Protein AF-A0A929BNL3-F1 (afdb_monomer_lite)

Radius of gyration: 21.35 Å; chains: 1; bounding box: 41×29×55 Å

Secondary structure (DSSP, 8-state):
-HHHHHHHHHHHHHHHHTTS--HHHHHHH-GGGHHHHHHHHHHHHHHHHSPPPPPPHHHHHHHHHHHHHHHTTSPP-PPP-

pLDDT: mean 89.36, std 10.69, range [54.03, 97.06]

Structure (mmCIF, N/CA/C/O backbone):
data_AF-A0A929BNL3-F1
#
_entry.id   AF-A0A929BNL3-F1
#
loop_
_atom_site.group_PDB
_atom_site.id
_atom_site.type_symbol
_atom_site.label_atom_id
_atom_site.label_alt_id
_atom_site.label_comp_id
_atom_site.label_asym_id
_atom_site.label_entity_id
_atom_site.label_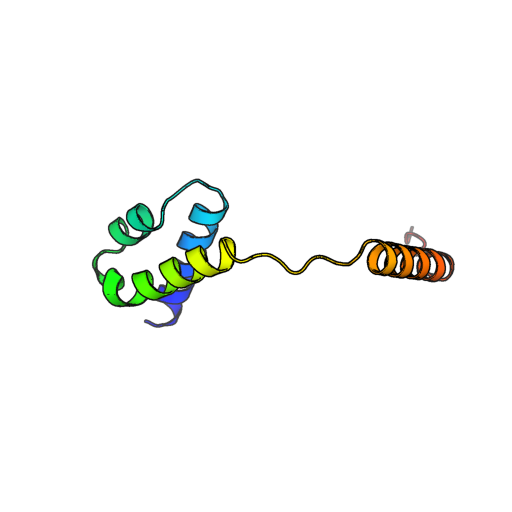seq_id
_atom_site.pdbx_PDB_ins_code
_atom_site.Cartn_x
_atom_site.Cartn_y
_atom_site.Cartn_z
_atom_site.occupancy
_atom_site.B_iso_or_equiv
_atom_site.auth_seq_id
_atom_site.auth_comp_id
_atom_site.auth_asym_id
_atom_site.auth_atom_id
_atom_site.pdbx_PDB_model_num
ATOM 1 N N . MET A 1 1 ? -23.032 -4.597 4.456 1.00 54.03 1 MET A N 1
ATOM 2 C CA . MET A 1 1 ? -22.164 -5.371 5.371 1.00 54.03 1 MET A CA 1
ATOM 3 C C . MET A 1 1 ? -20.810 -5.699 4.738 1.00 54.03 1 MET A C 1
ATOM 5 O O . MET A 1 1 ? -19.819 -5.251 5.278 1.00 54.03 1 MET A O 1
ATOM 9 N N . LEU A 1 2 ? -20.718 -6.378 3.580 1.00 58.38 2 LEU A N 1
ATOM 10 C CA . LEU A 1 2 ? -19.416 -6.622 2.905 1.00 58.38 2 LEU A CA 1
ATOM 11 C C . LEU A 1 2 ? -18.970 -5.476 1.969 1.00 58.38 2 LEU A C 1
ATOM 13 O O . LEU A 1 2 ? -17.785 -5.274 1.732 1.00 58.38 2 LEU A O 1
ATOM 17 N N . GLN A 1 3 ? -19.928 -4.702 1.451 1.00 62.38 3 GLN A N 1
ATOM 18 C CA . GLN A 1 3 ? -19.640 -3.506 0.650 1.00 62.38 3 GLN A CA 1
ATOM 19 C C . GLN A 1 3 ? -19.051 -2.369 1.501 1.00 62.38 3 GLN A C 1
ATOM 21 O O . GLN A 1 3 ? -18.235 -1.601 1.003 1.00 62.38 3 GLN A O 1
ATOM 26 N N . ASP A 1 4 ? -19.406 -2.310 2.787 1.00 84.50 4 ASP A N 1
ATOM 27 C CA . ASP A 1 4 ? -18.956 -1.253 3.698 1.00 84.50 4 ASP A CA 1
ATOM 28 C C . ASP A 1 4 ? -17.485 -1.451 4.086 1.00 84.50 4 ASP A C 1
ATOM 30 O O . ASP A 1 4 ? -16.701 -0.508 4.027 1.00 84.50 4 ASP A O 1
ATOM 34 N N . ILE A 1 5 ? -17.072 -2.691 4.387 1.00 91.31 5 ILE A N 1
ATOM 35 C CA . ILE A 1 5 ? -15.675 -2.977 4.739 1.00 91.31 5 ILE A CA 1
ATOM 36 C C . ILE A 1 5 ? -14.721 -2.774 3.559 1.00 91.31 5 ILE A C 1
ATOM 38 O O . ILE A 1 5 ? -13.623 -2.264 3.754 1.00 91.31 5 ILE A O 1
ATOM 42 N N . ALA A 1 6 ? -15.134 -3.120 2.335 1.00 92.94 6 ALA A N 1
ATOM 43 C CA . ALA A 1 6 ? -14.316 -2.899 1.145 1.00 92.94 6 ALA A CA 1
ATOM 44 C C . ALA A 1 6 ? -14.066 -1.399 0.907 1.00 92.94 6 ALA A C 1
ATOM 46 O O . ALA A 1 6 ? -12.927 -1.001 0.680 1.00 92.94 6 ALA A O 1
ATOM 47 N N . ALA A 1 7 ? -15.106 -0.567 1.035 1.00 94.81 7 ALA A N 1
ATOM 48 C CA . ALA A 1 7 ? -14.985 0.884 0.894 1.00 94.81 7 ALA A CA 1
ATOM 49 C C . ALA A 1 7 ? -14.129 1.515 2.008 1.00 94.81 7 ALA A C 1
ATOM 51 O O . ALA A 1 7 ? -13.321 2.411 1.748 1.00 94.81 7 ALA A O 1
ATOM 52 N N . ILE A 1 8 ? -14.272 1.028 3.246 1.00 95.75 8 ILE A N 1
ATOM 53 C CA . ILE A 1 8 ? -13.439 1.457 4.376 1.00 95.75 8 ILE A CA 1
ATOM 54 C C . ILE A 1 8 ? -11.978 1.072 4.138 1.00 95.75 8 ILE A C 1
ATOM 56 O O . ILE A 1 8 ? -11.098 1.920 4.269 1.00 95.75 8 ILE A O 1
ATOM 60 N N . LEU A 1 9 ? -11.713 -0.173 3.730 1.00 96.06 9 LEU A N 1
ATOM 61 C CA . LEU A 1 9 ? -10.367 -0.642 3.414 1.00 96.06 9 LEU A CA 1
ATOM 62 C C . LEU A 1 9 ? -9.727 0.212 2.319 1.00 96.06 9 LEU A C 1
ATOM 64 O O . LEU A 1 9 ? -8.590 0.640 2.481 1.00 96.06 9 LEU A O 1
ATOM 68 N N . GLU A 1 10 ? -10.446 0.483 1.231 1.00 96.00 10 GLU A N 1
ATOM 69 C CA . GLU A 1 10 ? -9.940 1.305 0.129 1.00 96.00 10 GLU A CA 1
ATOM 70 C C . GLU A 1 10 ? -9.588 2.719 0.604 1.00 96.00 10 GLU A C 1
ATOM 72 O O . GLU A 1 10 ? -8.478 3.193 0.362 1.00 96.00 10 GLU A O 1
ATOM 77 N N . THR A 1 11 ? -10.457 3.331 1.412 1.00 96.06 11 THR A N 1
ATOM 78 C CA . THR A 1 11 ? -10.184 4.631 2.040 1.00 96.06 11 THR A CA 1
ATOM 79 C C . THR A 1 11 ? -8.920 4.583 2.904 1.00 96.06 11 THR A C 1
ATOM 81 O O . THR A 1 11 ? -8.050 5.446 2.781 1.00 96.06 11 THR A O 1
ATOM 84 N N . CYS A 1 12 ? -8.776 3.571 3.765 1.00 96.94 12 CYS A N 1
ATOM 85 C CA . CYS A 1 12 ? -7.592 3.404 4.609 1.00 96.94 12 CYS A CA 1
ATOM 86 C C . CYS A 1 12 ? -6.314 3.245 3.772 1.00 96.94 12 CYS A C 1
ATOM 88 O O . CYS A 1 12 ? -5.310 3.900 4.055 1.00 96.94 12 CYS A O 1
ATOM 90 N N . LEU A 1 13 ? -6.350 2.426 2.717 1.00 96.50 13 LEU A N 1
ATOM 91 C CA . LEU A 1 13 ? -5.210 2.213 1.824 1.00 96.50 13 LEU A CA 1
ATOM 92 C C . LEU A 1 13 ? -4.799 3.504 1.110 1.00 96.50 13 LEU A C 1
ATOM 94 O O . LEU A 1 13 ? -3.614 3.827 1.093 1.00 96.50 13 LEU A O 1
ATOM 98 N N . GLU A 1 14 ? -5.751 4.285 0.597 1.00 96.44 14 GLU A N 1
ATOM 99 C CA . GLU A 1 14 ? -5.459 5.578 -0.030 1.00 96.44 14 GLU A CA 1
ATOM 100 C C . GLU A 1 14 ? -4.781 6.561 0.934 1.00 96.44 14 GLU A C 1
ATOM 102 O O . GLU A 1 14 ? -3.835 7.257 0.553 1.00 96.44 14 GLU A O 1
ATOM 107 N N . GLN A 1 15 ? -5.240 6.632 2.189 1.00 96.31 15 GLN A N 1
ATOM 108 C CA . GLN A 1 15 ? -4.628 7.501 3.200 1.00 96.31 15 GLN A CA 1
ATOM 109 C C . GLN A 1 15 ? -3.216 7.036 3.570 1.00 96.31 15 GLN A C 1
ATOM 111 O O . GLN A 1 15 ? -2.311 7.869 3.668 1.00 96.31 15 GLN A O 1
ATOM 116 N N . ILE A 1 16 ? -3.011 5.724 3.723 1.00 95.12 16 ILE A N 1
ATOM 117 C CA . ILE A 1 16 ? -1.708 5.135 4.053 1.00 95.12 16 ILE A CA 1
ATOM 118 C C . ILE A 1 16 ? -0.712 5.340 2.909 1.00 95.12 16 ILE A C 1
ATOM 120 O O . ILE A 1 16 ? 0.390 5.837 3.135 1.00 95.12 16 ILE A O 1
ATOM 124 N N . THR A 1 17 ? -1.091 5.031 1.666 1.00 92.94 17 THR A N 1
ATOM 125 C CA . THR A 1 17 ? -0.214 5.206 0.497 1.00 92.94 17 THR A CA 1
ATOM 126 C C . THR A 1 17 ? 0.114 6.679 0.241 1.00 92.94 17 THR A C 1
ATOM 128 O O . THR A 1 17 ? 1.201 6.993 -0.243 1.00 92.94 17 THR A O 1
ATOM 131 N N . ALA A 1 18 ? -0.776 7.601 0.615 1.00 94.81 18 ALA A N 1
ATOM 132 C CA . ALA A 1 18 ? -0.501 9.034 0.571 1.00 94.81 18 ALA A CA 1
ATOM 133 C C . ALA A 1 18 ? 0.320 9.566 1.764 1.00 94.81 18 ALA A C 1
ATOM 135 O O . ALA A 1 18 ? 0.591 10.766 1.815 1.00 94.81 18 ALA A O 1
ATOM 136 N N . GLY A 1 19 ? 0.686 8.716 2.731 1.00 94.38 19 GLY A N 1
ATOM 137 C CA . GLY A 1 19 ? 1.424 9.107 3.936 1.00 94.38 19 GLY A CA 1
ATOM 138 C C . GLY A 1 19 ? 0.624 9.982 4.905 1.00 94.38 19 GLY A C 1
ATOM 139 O O . GLY A 1 19 ? 1.215 10.693 5.713 1.00 94.38 19 GLY A O 1
ATOM 140 N N . ARG A 1 20 ? -0.712 9.973 4.804 1.00 97.00 20 ARG A N 1
ATOM 141 C CA . ARG A 1 20 ? -1.623 10.770 5.643 1.00 97.00 20 ARG A CA 1
ATOM 142 C C . ARG A 1 20 ? -2.143 10.012 6.864 1.00 97.00 20 ARG A C 1
ATOM 144 O O . ARG A 1 20 ? -2.712 10.641 7.748 1.00 97.00 20 ARG A O 1
ATOM 151 N N . ALA A 1 21 ? -1.970 8.693 6.892 1.00 96.25 21 ALA A N 1
ATOM 152 C CA . ALA A 1 21 ? -2.344 7.837 8.008 1.00 96.25 21 ALA A CA 1
ATOM 153 C C . ALA A 1 21 ? -1.410 6.625 8.112 1.00 96.25 21 ALA A C 1
ATOM 155 O O . ALA A 1 21 ? -0.774 6.211 7.142 1.00 96.25 21 ALA A O 1
ATOM 156 N N . THR A 1 22 ? -1.371 6.029 9.293 1.00 95.69 22 THR A N 1
ATOM 157 C CA . THR A 1 22 ? -0.749 4.741 9.591 1.00 95.69 22 THR A CA 1
ATOM 158 C C . THR A 1 22 ? -1.810 3.648 9.710 1.00 95.69 22 THR A C 1
ATOM 160 O O . THR A 1 22 ? -2.992 3.921 9.916 1.00 95.69 22 THR A O 1
ATOM 163 N N . VAL A 1 23 ? -1.384 2.381 9.642 1.00 95.25 23 VAL A N 1
ATOM 164 C CA . VAL A 1 23 ? -2.277 1.233 9.881 1.00 95.25 23 VAL A CA 1
ATOM 165 C C . VAL A 1 23 ? -2.987 1.353 11.232 1.00 95.25 23 VAL A C 1
ATOM 167 O O . VAL A 1 23 ? -4.179 1.080 11.310 1.00 95.25 23 VAL A O 1
ATOM 170 N N . GLN A 1 24 ? -2.280 1.789 12.281 1.00 96.50 24 GLN A N 1
ATOM 171 C CA . GLN A 1 24 ? -2.868 1.917 13.614 1.00 96.50 24 GLN A CA 1
ATOM 172 C C . GLN A 1 24 ? -3.946 3.007 13.656 1.00 96.50 24 GLN A C 1
ATOM 174 O O . GLN A 1 24 ? -5.041 2.746 14.137 1.00 96.50 24 GLN A O 1
ATOM 179 N N . GLU A 1 25 ? -3.685 4.181 13.076 1.00 97.06 25 GLU A N 1
ATOM 180 C CA . GLU A 1 25 ? -4.669 5.273 13.018 1.00 97.06 25 GLU A CA 1
ATOM 181 C C . GLU A 1 25 ? -5.927 4.879 12.230 1.00 97.06 25 GLU A C 1
ATOM 183 O O . GLU A 1 25 ? -7.032 5.284 12.584 1.00 97.06 25 GLU A O 1
ATOM 188 N N . CYS A 1 26 ? -5.785 4.057 11.184 1.00 95.94 26 CYS A N 1
ATOM 189 C CA . CYS A 1 26 ? -6.930 3.497 10.470 1.00 95.94 26 CYS A CA 1
ATOM 190 C C . CYS A 1 26 ? -7.744 2.523 11.334 1.00 95.94 26 CYS A C 1
ATOM 192 O O . CYS A 1 26 ? -8.969 2.554 11.284 1.00 95.94 26 CYS A O 1
ATOM 194 N N . LEU A 1 27 ? -7.096 1.675 12.133 1.00 96.31 27 LEU A N 1
ATOM 195 C CA . LEU A 1 27 ? -7.793 0.741 13.026 1.00 96.31 27 LEU A CA 1
ATOM 196 C C . LEU A 1 27 ? -8.510 1.468 14.168 1.00 96.31 27 LEU A C 1
ATOM 198 O O . LEU A 1 27 ? -9.641 1.118 14.499 1.00 96.31 27 LEU A O 1
ATOM 202 N N . ASP A 1 28 ? -7.898 2.522 14.705 1.00 96.81 28 ASP A N 1
ATOM 203 C CA . ASP A 1 28 ? -8.481 3.339 15.771 1.00 96.81 28 ASP A CA 1
ATOM 204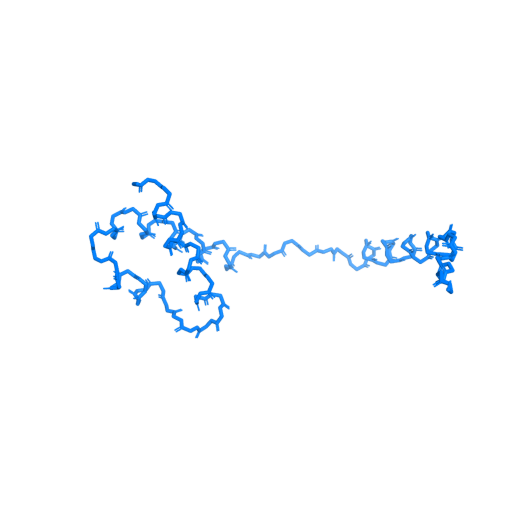 C C . ASP A 1 28 ? -9.739 4.100 15.299 1.00 96.81 28 ASP A C 1
ATOM 206 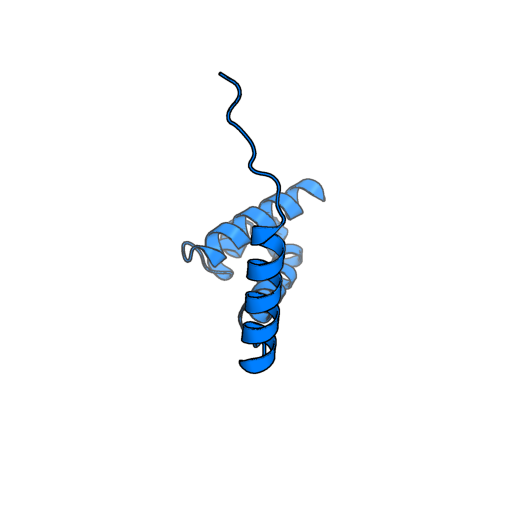O O . ASP A 1 28 ? -10.634 4.373 16.099 1.00 96.81 28 ASP A O 1
ATOM 210 N N . GLN A 1 29 ? -9.845 4.414 13.999 1.00 94.81 29 GLN A N 1
ATOM 211 C CA . GLN A 1 29 ? -11.046 5.019 13.400 1.00 94.81 29 GLN A CA 1
ATOM 212 C C . GLN A 1 29 ? -12.223 4.043 13.262 1.00 94.81 29 GLN A C 1
ATOM 214 O O . GLN A 1 29 ? -13.372 4.485 13.230 1.00 94.81 29 GLN A O 1
ATOM 219 N N . TYR A 1 30 ? -11.958 2.736 13.194 1.00 94.00 30 TYR A N 1
ATOM 220 C CA . TYR A 1 30 ? -12.973 1.701 12.979 1.00 94.00 30 TYR A CA 1
ATOM 221 C C . TYR A 1 30 ? -12.833 0.561 14.005 1.00 94.00 30 TYR A C 1
ATOM 223 O O . TYR A 1 30 ? -12.579 -0.586 13.621 1.00 94.00 30 TYR A O 1
ATOM 231 N N . PRO A 1 31 ? -13.025 0.841 15.312 1.00 92.94 31 PRO A N 1
ATOM 232 C CA . PRO A 1 31 ? -12.783 -0.122 16.390 1.00 92.94 31 PRO A CA 1
ATOM 233 C C . PRO A 1 31 ? -13.648 -1.386 16.274 1.00 92.94 31 PRO A C 1
ATOM 235 O O . PRO A 1 31 ? -13.183 -2.485 16.574 1.00 92.94 31 PRO A O 1
ATOM 238 N N . ASP A 1 32 ? -14.876 -1.252 15.768 1.00 93.56 32 ASP A N 1
ATOM 239 C CA . ASP A 1 32 ? -15.813 -2.369 15.593 1.00 93.56 32 ASP A CA 1
ATOM 240 C C . ASP A 1 32 ? -15.390 -3.345 14.481 1.00 93.56 32 ASP A C 1
ATOM 242 O O . ASP A 1 32 ? -15.866 -4.477 14.431 1.00 93.56 32 ASP A O 1
ATOM 246 N N . LEU A 1 33 ? -14.491 -2.918 13.587 1.00 93.81 33 LEU A N 1
ATOM 247 C CA . LEU A 1 33 ? -14.060 -3.674 12.409 1.00 93.81 33 LEU A CA 1
ATOM 248 C C . LEU A 1 33 ? -12.604 -4.144 12.495 1.00 93.81 33 LEU A C 1
ATOM 250 O O . LEU A 1 33 ? -12.108 -4.744 11.542 1.00 93.81 33 LEU A O 1
ATOM 254 N N . VAL A 1 34 ? -11.913 -3.917 13.618 1.00 94.56 34 VAL A N 1
ATOM 255 C CA . VAL A 1 34 ? -10.483 -4.245 13.788 1.00 94.56 34 VAL A CA 1
ATOM 256 C C . VAL A 1 34 ? -10.180 -5.695 13.423 1.00 94.56 34 VAL A C 1
ATOM 258 O O . VAL A 1 34 ? -9.232 -5.949 12.682 1.00 94.56 34 VAL A O 1
ATOM 261 N N . GLY A 1 35 ? -11.014 -6.637 13.877 1.00 94.44 35 GLY A N 1
ATOM 262 C CA . GLY A 1 35 ? -10.808 -8.065 13.624 1.00 94.44 35 GLY A CA 1
ATOM 263 C C . GLY A 1 35 ? -10.789 -8.440 12.139 1.00 94.44 35 GLY A C 1
ATOM 264 O O . GLY A 1 35 ? -10.098 -9.382 11.756 1.00 94.44 35 GLY A O 1
ATOM 265 N N . GLU A 1 36 ? -11.503 -7.692 11.297 1.00 94.06 36 GLU A N 1
ATOM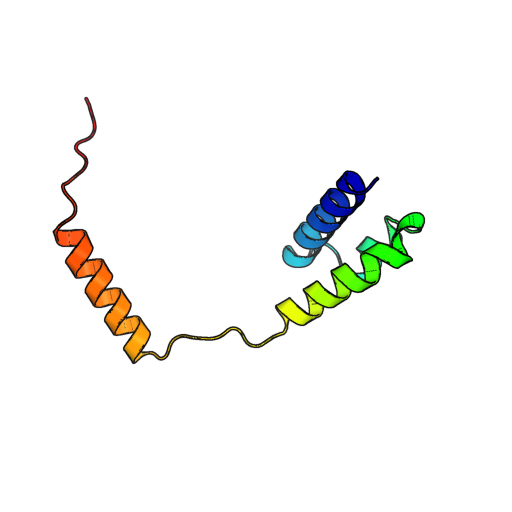 266 C CA . GLU A 1 36 ? -11.549 -7.921 9.851 1.00 94.06 36 GLU A CA 1
ATOM 267 C C . GLU A 1 36 ? -10.569 -7.013 9.083 1.00 94.06 36 GLU A C 1
ATOM 269 O O . GLU A 1 36 ? -9.945 -7.459 8.121 1.00 94.06 36 GLU A O 1
ATOM 274 N N . LEU A 1 37 ? -10.379 -5.759 9.512 1.00 95.44 37 LEU A N 1
ATOM 275 C CA . LEU A 1 37 ? -9.521 -4.776 8.835 1.00 95.44 37 LEU A CA 1
ATOM 276 C C . LEU A 1 37 ? -8.028 -4.991 9.083 1.00 95.44 37 LEU A C 1
ATOM 278 O O . LEU A 1 37 ? -7.229 -4.839 8.157 1.00 95.44 37 LEU A O 1
ATOM 282 N N . GLU A 1 38 ? -7.629 -5.340 10.307 1.00 96.38 38 GLU A N 1
ATOM 283 C CA . GLU A 1 38 ? -6.220 -5.502 10.671 1.00 96.38 38 GLU A CA 1
ATOM 284 C C . GLU A 1 38 ? -5.464 -6.472 9.750 1.00 96.38 38 GLU A C 1
ATOM 286 O O . GLU A 1 38 ? -4.424 -6.072 9.209 1.00 96.38 38 GLU A O 1
ATOM 291 N N . PRO A 1 39 ? -5.938 -7.713 9.503 1.00 96.44 39 PRO A N 1
ATOM 292 C CA . PRO A 1 39 ? -5.208 -8.636 8.639 1.00 96.44 39 PRO A CA 1
ATOM 293 C C . PRO A 1 39 ? -5.062 -8.104 7.207 1.00 96.44 39 PRO A C 1
ATOM 295 O O . PRO A 1 39 ? -4.016 -8.312 6.589 1.00 96.44 39 PRO A O 1
ATOM 298 N N . LEU A 1 40 ? -6.062 -7.381 6.695 1.00 96.25 40 LEU A N 1
ATOM 299 C CA . LEU A 1 40 ? -6.055 -6.814 5.344 1.00 96.25 40 LEU A CA 1
ATOM 300 C C . LEU A 1 40 ? -5.048 -5.662 5.225 1.00 96.25 40 LEU A C 1
ATOM 302 O O . LEU A 1 40 ? -4.212 -5.661 4.318 1.00 96.25 40 LEU A O 1
ATOM 306 N N . LEU A 1 41 ? -5.053 -4.727 6.178 1.00 96.19 41 LEU A N 1
ATOM 307 C CA . LEU A 1 41 ? -4.116 -3.600 6.202 1.00 96.19 41 LEU A CA 1
ATOM 308 C C . LEU A 1 41 ? -2.668 -4.065 6.402 1.00 96.19 41 LEU A C 1
ATOM 310 O O . LEU A 1 41 ? -1.758 -3.601 5.714 1.00 96.19 41 LEU A O 1
ATOM 314 N N . ARG A 1 42 ? -2.444 -5.044 7.285 1.00 95.38 42 ARG A N 1
ATOM 315 C CA . ARG A 1 42 ? -1.117 -5.641 7.505 1.00 95.38 42 ARG A CA 1
ATOM 316 C C . ARG A 1 42 ? -0.626 -6.443 6.300 1.00 95.38 42 ARG A C 1
ATOM 318 O O . ARG A 1 42 ? 0.582 -6.535 6.079 1.00 95.38 42 ARG A O 1
ATOM 325 N N . ALA A 1 43 ? -1.523 -7.060 5.531 1.00 94.38 43 ALA A N 1
ATOM 326 C CA . ALA A 1 43 ? -1.160 -7.714 4.276 1.00 94.38 43 ALA A CA 1
ATOM 327 C C . ALA A 1 43 ? -0.732 -6.683 3.221 1.00 94.38 43 ALA A C 1
ATOM 329 O O . ALA A 1 43 ? 0.299 -6.869 2.575 1.00 94.38 43 ALA A O 1
ATOM 330 N N . ALA A 1 44 ? -1.463 -5.573 3.102 1.00 92.69 44 ALA A N 1
ATOM 331 C CA . ALA A 1 44 ? -1.111 -4.483 2.197 1.00 92.69 44 ALA A CA 1
ATOM 332 C C . ALA A 1 44 ? 0.232 -3.824 2.560 1.00 92.69 44 ALA A C 1
ATOM 334 O O . ALA A 1 44 ? 1.050 -3.568 1.679 1.00 92.69 44 ALA A O 1
ATOM 335 N N . GLU A 1 45 ? 0.505 -3.603 3.849 1.00 90.75 45 GLU A N 1
ATOM 336 C CA . GLU A 1 45 ? 1.794 -3.093 4.336 1.00 90.75 45 GLU A CA 1
ATOM 337 C C . GLU A 1 45 ? 2.957 -4.001 3.907 1.00 90.75 45 GLU A C 1
ATOM 339 O O . GLU A 1 45 ? 3.938 -3.529 3.333 1.00 90.75 45 GLU A O 1
ATOM 344 N N . ARG A 1 46 ? 2.813 -5.322 4.083 1.00 91.12 46 ARG A N 1
ATOM 345 C CA . ARG A 1 46 ? 3.816 -6.296 3.623 1.00 91.12 46 ARG A CA 1
ATOM 346 C C . ARG A 1 46 ? 3.966 -6.308 2.105 1.00 91.12 46 ARG A C 1
ATOM 348 O O . ARG A 1 46 ? 5.081 -6.392 1.613 1.00 91.12 46 ARG A O 1
ATOM 355 N N . ALA A 1 47 ? 2.870 -6.221 1.356 1.00 89.19 47 ALA A N 1
ATOM 356 C CA . ALA A 1 47 ? 2.923 -6.191 -0.104 1.00 89.19 47 ALA A CA 1
ATOM 357 C C . ALA A 1 47 ? 3.653 -4.944 -0.636 1.00 89.19 47 ALA A C 1
ATOM 359 O O . ALA A 1 47 ? 4.319 -5.015 -1.667 1.00 89.19 47 ALA A O 1
ATOM 360 N N . GLN A 1 48 ? 3.564 -3.812 0.070 1.00 85.25 48 GLN A N 1
ATOM 361 C CA . GLN A 1 48 ? 4.268 -2.580 -0.296 1.00 85.25 48 GLN A CA 1
ATOM 362 C C . GLN A 1 48 ? 5.776 -2.639 -0.023 1.00 85.25 48 GLN A C 1
ATOM 364 O O . GLN A 1 48 ? 6.532 -1.968 -0.723 1.00 85.25 48 GLN A O 1
ATOM 369 N N . THR A 1 49 ? 6.221 -3.429 0.958 1.00 85.69 49 THR A N 1
ATOM 370 C CA . THR A 1 49 ? 7.648 -3.585 1.288 1.00 85.69 49 THR A CA 1
ATOM 371 C C . THR A 1 49 ? 8.339 -4.710 0.521 1.00 85.69 49 THR A C 1
ATOM 373 O O . THR A 1 49 ? 9.558 -4.840 0.609 1.00 85.69 49 THR A O 1
ATOM 376 N N . MET A 1 50 ? 7.595 -5.519 -0.238 1.00 87.00 50 MET A N 1
ATOM 377 C CA . MET A 1 50 ? 8.178 -6.537 -1.109 1.00 87.00 50 MET A CA 1
ATOM 378 C C . MET A 1 50 ? 8.960 -5.900 -2.259 1.00 87.00 50 MET A C 1
ATOM 380 O O . MET A 1 50 ? 8.514 -4.927 -2.876 1.00 87.00 50 MET A O 1
ATOM 384 N N . ASP A 1 51 ? 10.100 -6.508 -2.590 1.00 83.06 51 ASP A N 1
ATOM 385 C CA . ASP A 1 51 ? 10.889 -6.123 -3.754 1.00 83.06 51 ASP A CA 1
ATOM 386 C C . ASP A 1 51 ? 10.034 -6.218 -5.016 1.00 83.06 51 ASP A C 1
ATOM 388 O O . ASP A 1 51 ? 9.539 -7.283 -5.401 1.00 83.06 51 ASP A O 1
ATOM 392 N N . ARG A 1 52 ? 9.854 -5.076 -5.680 1.00 82.69 52 ARG A N 1
ATOM 393 C CA . ARG A 1 52 ? 9.145 -5.040 -6.954 1.00 82.69 52 ARG A CA 1
ATOM 394 C C . ARG A 1 52 ? 10.030 -5.669 -8.027 1.00 82.69 52 ARG A C 1
ATOM 396 O O . ARG A 1 52 ? 11.182 -5.252 -8.170 1.00 82.69 52 ARG A O 1
ATOM 403 N N . PRO A 1 53 ? 9.508 -6.621 -8.823 1.00 84.62 53 PRO A N 1
ATOM 404 C CA . PRO A 1 53 ? 10.261 -7.156 -9.943 1.00 84.62 53 PRO A CA 1
ATOM 405 C C . PRO A 1 53 ? 10.622 -6.009 -10.887 1.00 84.62 53 PRO A C 1
ATOM 407 O O . PRO A 1 53 ? 9.758 -5.273 -11.365 1.00 84.62 53 PRO A O 1
ATOM 410 N N . SER A 1 54 ? 11.919 -5.854 -11.130 1.00 88.25 54 SER A N 1
ATOM 411 C CA . SER A 1 54 ? 12.452 -4.867 -12.061 1.00 88.25 54 SER A CA 1
ATOM 412 C C . SER A 1 54 ? 12.813 -5.539 -13.379 1.00 88.25 54 SER A C 1
ATOM 414 O O . SER A 1 54 ? 13.237 -6.696 -13.416 1.00 88.25 54 SER A O 1
ATOM 416 N N . LEU A 1 55 ? 12.653 -4.809 -14.481 1.00 91.19 55 LEU A N 1
ATOM 417 C CA . LEU A 1 55 ? 13.134 -5.262 -15.779 1.00 91.19 55 LEU A CA 1
ATOM 418 C C . LEU A 1 55 ? 14.657 -5.140 -15.832 1.00 91.19 55 LEU A C 1
ATOM 420 O O . LEU A 1 55 ? 15.213 -4.097 -15.485 1.00 91.19 55 LEU A O 1
ATOM 424 N N . ALA A 1 56 ? 15.321 -6.173 -16.355 1.00 94.38 56 ALA A N 1
ATOM 425 C CA . ALA A 1 56 ? 16.724 -6.063 -16.734 1.00 94.38 56 ALA A CA 1
ATOM 426 C C . ALA A 1 56 ? 16.907 -4.904 -17.743 1.00 94.38 56 ALA A C 1
ATOM 428 O O . ALA A 1 56 ? 16.033 -4.716 -18.606 1.00 94.38 56 ALA A O 1
ATOM 429 N N . PRO A 1 57 ? 18.010 -4.135 -17.677 1.00 93.94 57 PRO A N 1
ATOM 430 C CA . PRO A 1 57 ? 18.238 -2.985 -18.555 1.00 93.94 57 PRO A CA 1
ATOM 431 C C . PRO A 1 57 ? 18.069 -3.306 -20.047 1.00 93.94 57 PRO A C 1
ATOM 433 O O . PRO A 1 57 ? 17.454 -2.538 -20.789 1.00 93.94 57 PRO A O 1
ATOM 436 N N . GLU A 1 58 ? 18.522 -4.481 -20.482 1.00 96.12 58 GLU A N 1
ATOM 437 C CA . GLU A 1 58 ? 18.441 -4.947 -21.868 1.00 96.12 58 GLU A CA 1
ATOM 438 C C . GLU A 1 58 ? 16.995 -5.241 -22.286 1.00 96.12 58 GLU A C 1
ATOM 440 O O . GLU A 1 58 ? 16.583 -4.952 -23.413 1.00 96.12 58 GLU A O 1
ATOM 445 N N . ALA A 1 59 ? 16.197 -5.806 -21.375 1.00 95.62 59 ALA A N 1
ATOM 446 C CA . ALA A 1 59 ? 14.781 -6.055 -21.619 1.00 95.62 59 ALA A CA 1
ATOM 447 C C . ALA A 1 59 ? 14.012 -4.735 -21.754 1.00 95.62 59 ALA A C 1
ATOM 449 O O . ALA A 1 59 ? 13.176 -4.610 -22.651 1.00 95.62 59 ALA A O 1
ATOM 450 N N . ARG A 1 60 ? 14.339 -3.742 -20.916 1.00 95.75 60 ARG A N 1
ATOM 451 C CA . ARG A 1 60 ? 13.754 -2.399 -20.977 1.00 95.75 60 ARG A C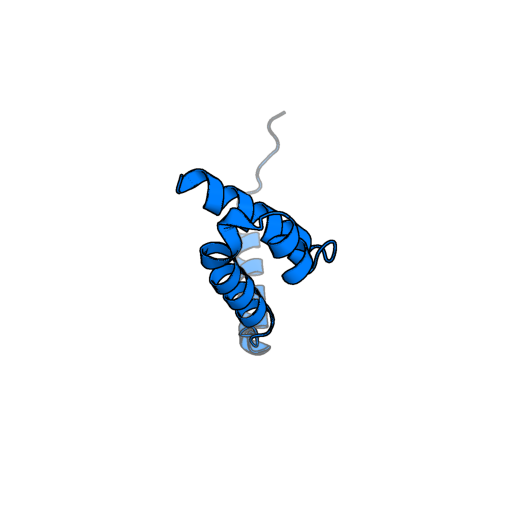A 1
ATOM 452 C C . ARG A 1 60 ? 14.075 -1.702 -22.301 1.00 95.75 60 ARG A C 1
ATOM 454 O O . ARG A 1 60 ? 13.147 -1.263 -22.973 1.00 95.75 60 ARG A O 1
ATOM 461 N N . ALA A 1 61 ? 15.341 -1.696 -22.721 1.00 95.81 61 ALA A N 1
ATOM 462 C CA . ALA A 1 61 ? 15.760 -1.105 -23.995 1.00 95.81 61 ALA A CA 1
ATOM 463 C C . ALA A 1 61 ? 15.066 -1.762 -25.202 1.00 95.81 61 ALA A C 1
ATOM 465 O O . ALA A 1 61 ? 14.625 -1.089 -26.132 1.00 95.81 61 ALA A O 1
ATOM 466 N N . ARG A 1 62 ? 14.900 -3.092 -25.173 1.00 96.56 62 ARG A N 1
ATOM 467 C CA . ARG A 1 62 ? 14.186 -3.819 -26.232 1.00 96.56 62 ARG A CA 1
ATOM 468 C C . ARG A 1 62 ? 12.697 -3.472 -26.286 1.00 96.56 62 ARG A C 1
ATOM 470 O O . ARG A 1 62 ? 12.138 -3.410 -27.379 1.00 96.56 62 ARG A O 1
ATOM 477 N N . ILE A 1 63 ? 12.046 -3.295 -25.136 1.00 96.00 63 ILE A N 1
ATOM 478 C CA . ILE A 1 63 ? 10.642 -2.860 -25.073 1.00 96.00 63 ILE A CA 1
ATOM 479 C C . ILE A 1 63 ? 10.510 -1.445 -25.642 1.00 96.00 63 ILE A C 1
ATOM 481 O O . ILE A 1 63 ? 9.646 -1.214 -26.482 1.00 96.00 63 ILE A O 1
ATOM 485 N N . GLU A 1 64 ? 11.396 -0.535 -25.245 1.00 96.25 64 GLU A N 1
ATOM 486 C CA . GLU A 1 64 ? 11.414 0.849 -25.721 1.00 96.25 64 GLU A CA 1
ATOM 487 C C . GLU A 1 64 ? 11.587 0.936 -27.243 1.00 96.25 64 GLU A C 1
ATOM 489 O O . GLU A 1 64 ? 10.769 1.557 -27.918 1.00 96.25 64 GLU A O 1
ATOM 494 N N . ALA A 1 65 ? 12.565 0.222 -27.809 1.00 95.62 65 ALA A N 1
ATOM 495 C CA . ALA A 1 65 ? 12.779 0.182 -29.256 1.00 95.62 65 ALA A CA 1
ATOM 496 C C . ALA A 1 65 ? 11.543 -0.329 -30.021 1.00 95.62 65 ALA A C 1
ATOM 498 O O . ALA A 1 65 ? 11.190 0.204 -31.072 1.00 95.62 65 ALA A O 1
ATOM 499 N N . ARG A 1 66 ? 10.855 -1.346 -29.482 1.00 95.38 66 ARG A N 1
ATOM 500 C CA . ARG A 1 66 ? 9.615 -1.876 -30.076 1.00 95.38 66 ARG A CA 1
ATOM 501 C C . ARG A 1 66 ? 8.464 -0.877 -29.998 1.00 95.38 66 ARG A C 1
ATOM 503 O O . ARG A 1 66 ? 7.712 -0.771 -30.960 1.00 95.38 66 ARG A O 1
ATOM 510 N N . LEU A 1 67 ? 8.324 -0.166 -28.879 1.00 95.00 67 LEU A N 1
ATOM 511 C CA . LEU A 1 67 ? 7.299 0.866 -28.712 1.00 95.00 67 LEU A CA 1
ATOM 512 C C . LEU A 1 67 ? 7.505 2.018 -29.700 1.00 95.00 67 LEU A C 1
ATOM 514 O O . LEU A 1 67 ? 6.545 2.438 -30.339 1.00 95.00 67 LEU A O 1
ATOM 518 N N . LEU A 1 68 ? 8.747 2.480 -29.875 1.00 94.06 68 LEU A N 1
ATOM 519 C CA . LEU A 1 68 ? 9.080 3.545 -30.826 1.00 94.06 68 LEU A CA 1
ATOM 520 C C . LEU A 1 68 ? 8.806 3.125 -32.277 1.00 94.06 68 LEU A C 1
ATOM 522 O O . LEU A 1 68 ? 8.112 3.839 -32.994 1.00 94.06 68 LEU A O 1
ATOM 526 N N . ALA A 1 69 ? 9.249 1.932 -32.685 1.00 92.56 69 ALA A N 1
ATOM 527 C CA . ALA A 1 69 ? 8.981 1.411 -34.029 1.00 92.56 69 ALA A CA 1
ATOM 528 C C . ALA A 1 69 ? 7.477 1.199 -34.301 1.00 92.56 69 ALA A C 1
ATOM 530 O O . ALA A 1 69 ? 7.001 1.367 -35.424 1.00 92.56 69 ALA A O 1
ATOM 531 N N . ALA A 1 70 ? 6.703 0.826 -33.276 1.00 89.81 70 ALA A N 1
ATOM 532 C CA . ALA A 1 70 ? 5.252 0.735 -33.395 1.00 89.81 70 ALA A CA 1
ATOM 533 C C . ALA A 1 70 ? 4.611 2.122 -33.551 1.00 89.81 70 ALA A C 1
ATOM 535 O O . ALA A 1 70 ? 3.703 2.270 -34.364 1.00 89.81 70 ALA A O 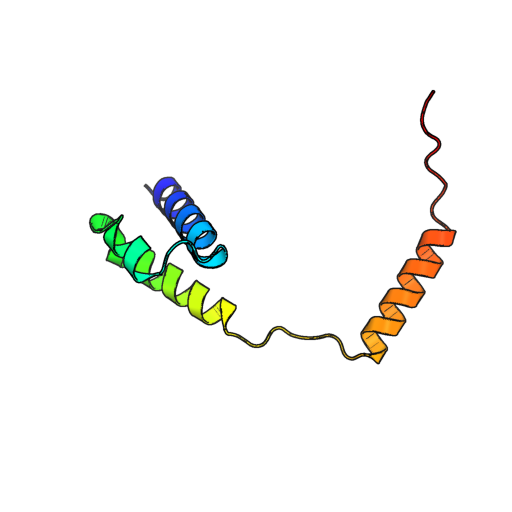1
ATOM 536 N N . ALA A 1 71 ? 5.101 3.131 -32.821 1.00 87.38 71 ALA A N 1
ATOM 537 C CA . ALA A 1 71 ? 4.586 4.498 -32.864 1.00 87.38 71 ALA A CA 1
ATOM 538 C C . ALA A 1 71 ? 4.740 5.157 -34.243 1.00 87.38 71 ALA A C 1
ATOM 540 O O . ALA A 1 71 ? 3.832 5.861 -34.678 1.00 87.38 71 ALA A O 1
ATOM 541 N N . GLU A 1 72 ? 5.828 4.873 -34.962 1.00 83.19 72 GLU A N 1
ATOM 542 C CA . GLU A 1 72 ? 6.028 5.326 -36.350 1.00 83.19 72 GLU A CA 1
ATOM 543 C C . GLU A 1 72 ? 4.944 4.815 -37.314 1.00 83.19 72 GLU A C 1
ATOM 545 O O . GLU A 1 72 ? 4.676 5.439 -38.338 1.00 83.19 72 GLU A O 1
ATOM 550 N N . ASN A 1 73 ? 4.292 3.699 -36.975 1.00 78.25 73 ASN A N 1
ATOM 551 C CA . ASN A 1 73 ? 3.244 3.074 -37.779 1.00 78.25 73 ASN A CA 1
ATOM 552 C C . ASN A 1 73 ? 1.823 3.385 -37.278 1.00 78.25 73 ASN A C 1
ATOM 554 O O . ASN A 1 73 ? 0.854 2.874 -37.844 1.00 78.25 73 ASN A O 1
ATOM 558 N N . ILE A 1 74 ? 1.668 4.206 -36.230 1.00 75.19 74 ILE A N 1
ATOM 559 C CA . ILE A 1 74 ? 0.347 4.649 -35.775 1.00 75.19 74 ILE A CA 1
ATOM 560 C C . ILE A 1 74 ? -0.130 5.755 -36.730 1.00 75.19 74 ILE A C 1
ATOM 562 O O . ILE A 1 74 ? 0.519 6.800 -36.813 1.00 75.19 74 ILE A O 1
ATOM 566 N N . PRO A 1 75 ? -1.252 5.572 -37.456 1.00 67.00 75 PRO A N 1
ATOM 567 C CA . PRO A 1 75 ? -1.796 6.627 -38.299 1.00 67.00 75 PRO A CA 1
ATOM 568 C C . PRO A 1 75 ? -2.113 7.852 -37.439 1.00 67.00 75 PRO A C 1
ATOM 570 O O . PRO A 1 75 ? -2.732 7.742 -36.378 1.00 67.00 75 PRO A O 1
ATOM 573 N N . SER A 1 76 ? -1.672 9.025 -37.891 1.00 69.56 76 SER A N 1
ATOM 574 C CA . SER A 1 76 ? -1.920 10.277 -37.188 1.00 69.56 76 SER A CA 1
ATOM 575 C C . SER A 1 76 ? -3.426 10.498 -37.040 1.00 69.56 76 SER A C 1
ATOM 577 O O . SER A 1 76 ? -4.165 10.576 -38.022 1.00 69.56 76 SER A O 1
ATOM 579 N N . VAL A 1 77 ? -3.892 10.599 -35.791 1.00 69.00 77 VAL A N 1
ATOM 580 C CA . VAL A 1 77 ? -5.255 11.045 -35.495 1.00 69.00 77 VAL A CA 1
ATOM 581 C C . VAL A 1 77 ? -5.320 12.513 -35.899 1.00 69.00 77 VAL A C 1
ATOM 583 O O . VAL A 1 77 ? -4.820 13.383 -35.186 1.00 69.00 77 VAL A O 1
ATOM 586 N N . GLN A 1 78 ? -5.871 12.799 -37.079 1.00 62.81 78 GLN A N 1
ATOM 587 C CA . GLN A 1 78 ? -6.146 14.181 -37.454 1.00 62.81 78 GLN A CA 1
ATOM 588 C C . GLN A 1 78 ? -7.239 14.725 -36.527 1.00 62.81 78 GLN A C 1
ATOM 590 O O . GLN A 1 78 ? -8.279 14.076 -36.377 1.00 62.81 78 GLN A O 1
ATOM 595 N N . PRO A 1 79 ? -7.038 15.896 -35.898 1.00 60.44 79 PRO A N 1
ATOM 596 C CA . PRO A 1 79 ? -8.097 16.527 -35.132 1.00 60.44 79 PRO A CA 1
ATOM 597 C C . PRO A 1 79 ? -9.240 16.893 -36.085 1.00 60.44 79 PRO A C 1
ATOM 599 O O . PRO A 1 79 ? -9.028 17.576 -37.090 1.00 60.44 79 PRO A O 1
ATOM 602 N N . VAL A 1 80 ? -10.444 16.408 -35.776 1.00 73.19 80 VAL A N 1
ATOM 603 C CA . VAL A 1 80 ? -11.680 16.786 -36.470 1.00 73.19 80 VAL A CA 1
ATOM 604 C C . VAL A 1 80 ? -11.872 18.293 -36.267 1.00 73.19 80 VAL A C 1
ATOM 606 O O . VAL A 1 80 ? -11.938 18.746 -35.124 1.00 73.19 80 VAL A O 1
ATOM 609 N N . ARG A 1 81 ? -11.861 19.059 -37.364 1.00 62.53 81 ARG A N 1
ATOM 610 C CA . ARG A 1 81 ? -12.156 20.500 -37.368 1.00 62.53 81 ARG A CA 1
ATOM 611 C C . ARG A 1 81 ? -13.645 20.767 -37.222 1.00 62.53 81 ARG A C 1
ATOM 613 O O . ARG A 1 81 ? -14.428 19.980 -37.798 1.00 62.53 81 ARG A O 1
#

Sequence (81 aa):
MLQDIAAILETCLEQITAGRATVQECLDQYPDLVGELEPLLRAAERAQTMDRPSLAPEARARIEARLLAAAENIPSVQPVR

Foldseek 3Di:
DVVVLVVLLVVVVVCVVVVNDDLVRSCVVPVVCCVPNVVVRVVVVVVVPDDDDDDDPVRVVVVVVVVVVVVVVPPDPDPDD